Protein AF-A0A1M2Z0S4-F1 (afdb_monomer_lite)

Radius of gyration: 17.44 Å; chains: 1; bounding box: 43×38×43 Å

Foldseek 3Di:
DDDDPPDDADDDDDDDDPVCVVVVCVVLVQWDKDWDDPVNDDDPDDDPPDDTDTDTHGDPPDDDDPDADEAEPLNVLVVLVVQCVPPNPVSSLVCLVVDPDLCHEYEPCLVPGPPPPGDDDDPVSVVSVVVSSVVSVRRYDYDDDDDPDD

Structure (mmCIF, N/CA/C/O backbone):
data_AF-A0A1M2Z0S4-F1
#
_entry.id   AF-A0A1M2Z0S4-F1
#
loop_
_atom_site.group_PDB
_atom_site.id
_atom_site.type_symbol
_atom_site.label_atom_id
_atom_site.label_alt_id
_atom_site.label_comp_id
_atom_site.label_asym_id
_atom_site.label_entity_id
_atom_site.label_seq_id
_atom_site.pdbx_PDB_ins_code
_atom_site.Cartn_x
_atom_site.Cartn_y
_atom_site.Cartn_z
_atom_site.occupancy
_atom_site.B_iso_or_equiv
_atom_site.auth_seq_id
_atom_site.auth_comp_id
_atom_site.auth_asym_id
_atom_site.auth_atom_id
_atom_site.pdbx_PDB_model_num
ATOM 1 N N . MET A 1 1 ? 8.603 8.098 -1.804 1.00 68.31 1 MET A N 1
ATOM 2 C CA . MET A 1 1 ? 9.489 7.035 -1.290 1.00 68.31 1 MET A CA 1
ATOM 3 C C . MET A 1 1 ? 10.843 7.690 -1.049 1.00 68.31 1 MET A C 1
ATOM 5 O O . MET A 1 1 ? 11.152 8.659 -1.729 1.00 68.31 1 MET A O 1
ATOM 9 N N . ARG A 1 2 ? 11.623 7.266 -0.054 1.00 76.94 2 ARG A N 1
ATOM 10 C CA . ARG A 1 2 ? 13.016 7.718 0.083 1.00 76.94 2 ARG A CA 1
ATOM 11 C C . ARG A 1 2 ? 13.893 6.625 -0.513 1.00 76.94 2 ARG A C 1
ATOM 13 O O . ARG A 1 2 ? 13.801 5.488 -0.069 1.00 76.94 2 ARG A O 1
ATOM 20 N N . ARG A 1 3 ? 14.712 6.942 -1.522 1.00 81.31 3 ARG A N 1
ATOM 21 C CA . ARG A 1 3 ? 15.688 5.972 -2.038 1.00 81.31 3 ARG A CA 1
ATOM 22 C C . ARG A 1 3 ? 16.825 5.823 -1.033 1.00 81.31 3 ARG A C 1
ATOM 24 O O . ARG A 1 3 ? 17.492 6.804 -0.712 1.00 81.31 3 ARG A O 1
ATOM 31 N N . GLU A 1 4 ? 17.045 4.598 -0.576 1.00 86.06 4 GLU A N 1
ATOM 32 C CA . GLU A 1 4 ? 18.113 4.239 0.351 1.00 86.06 4 GLU A CA 1
ATOM 33 C C . GLU A 1 4 ? 18.925 3.068 -0.230 1.00 86.06 4 GLU A C 1
ATOM 35 O O . GLU A 1 4 ? 18.342 2.045 -0.595 1.00 86.06 4 GLU A O 1
ATOM 40 N N . PRO A 1 5 ? 20.255 3.204 -0.394 1.00 85.06 5 PRO A N 1
ATOM 41 C CA . PRO A 1 5 ? 21.074 2.140 -0.965 1.00 85.06 5 PRO A CA 1
ATOM 42 C C . PRO A 1 5 ? 21.007 0.850 -0.140 1.00 85.06 5 PRO A C 1
ATOM 44 O O . PRO A 1 5 ? 21.293 0.860 1.052 1.00 85.06 5 PRO A O 1
ATOM 47 N N . GLY A 1 6 ? 20.682 -0.267 -0.794 1.00 84.62 6 GLY A N 1
ATOM 48 C CA . GLY A 1 6 ? 20.595 -1.584 -0.154 1.00 84.62 6 GLY A CA 1
ATOM 49 C C . GLY A 1 6 ? 19.263 -1.877 0.540 1.00 84.62 6 GLY A C 1
ATOM 50 O O . GLY A 1 6 ? 19.078 -3.002 0.994 1.00 84.62 6 GLY A O 1
ATOM 51 N N . ALA A 1 7 ? 18.336 -0.915 0.590 1.00 87.50 7 ALA A N 1
ATOM 52 C CA . ALA A 1 7 ? 16.967 -1.171 1.018 1.00 87.50 7 ALA A CA 1
ATOM 53 C C . ALA A 1 7 ? 16.178 -1.882 -0.093 1.00 87.50 7 ALA A C 1
ATOM 55 O O . ALA A 1 7 ? 16.351 -1.591 -1.281 1.00 87.50 7 ALA A O 1
ATOM 56 N N . CYS A 1 8 ? 15.286 -2.786 0.300 1.00 87.94 8 CYS A N 1
ATOM 57 C CA . CYS A 1 8 ? 14.326 -3.440 -0.580 1.00 87.94 8 CYS A CA 1
ATOM 58 C C . CYS A 1 8 ? 12.899 -3.188 -0.077 1.00 87.94 8 CYS A C 1
ATOM 60 O O . CYS A 1 8 ? 12.696 -2.736 1.045 1.00 87.94 8 CYS A O 1
ATOM 62 N N . CYS A 1 9 ? 11.911 -3.423 -0.937 1.00 86.31 9 CYS A N 1
ATOM 63 C CA . CYS A 1 9 ? 10.501 -3.330 -0.584 1.00 86.31 9 CYS A CA 1
ATOM 64 C C . CYS A 1 9 ? 9.775 -4.520 -1.207 1.00 86.31 9 CYS A C 1
ATOM 66 O O . CYS A 1 9 ? 9.882 -4.745 -2.416 1.00 86.31 9 CYS A O 1
ATOM 68 N N . ASP A 1 10 ? 9.057 -5.278 -0.379 1.00 88.94 10 ASP A N 1
ATOM 69 C CA . ASP A 1 10 ? 8.173 -6.336 -0.851 1.00 88.94 10 ASP A CA 1
ATOM 70 C C . ASP A 1 10 ? 7.039 -5.728 -1.686 1.00 88.94 10 ASP A C 1
ATOM 72 O O . ASP A 1 10 ? 6.422 -4.727 -1.318 1.00 88.94 10 ASP A O 1
ATOM 76 N N . GLY A 1 11 ? 6.742 -6.345 -2.827 1.00 88.00 11 GLY A N 1
ATOM 77 C CA . GLY A 1 11 ? 5.716 -5.844 -3.727 1.00 88.00 11 GLY A CA 1
ATOM 78 C C . GLY A 1 11 ? 5.153 -6.913 -4.646 1.00 88.00 11 GLY A C 1
ATOM 79 O O . GLY A 1 11 ? 5.575 -8.070 -4.651 1.00 88.00 11 GLY A O 1
ATOM 80 N N . VAL A 1 12 ? 4.184 -6.496 -5.458 1.00 89.81 12 VAL A N 1
ATOM 81 C CA . VAL A 1 12 ? 3.529 -7.353 -6.446 1.00 89.81 12 VAL A CA 1
ATOM 82 C C . VAL A 1 12 ? 3.702 -6.742 -7.826 1.00 89.81 12 VAL A C 1
ATOM 84 O O . VAL A 1 12 ? 3.327 -5.593 -8.061 1.00 89.81 12 VAL A O 1
ATOM 87 N N . LEU A 1 13 ? 4.219 -7.536 -8.763 1.00 89.12 13 LEU A N 1
ATOM 88 C CA . LEU A 1 13 ? 4.205 -7.176 -10.173 1.00 89.12 13 LEU A CA 1
ATOM 89 C C . LEU A 1 13 ? 2.849 -7.534 -10.782 1.00 89.12 13 LEU A C 1
ATOM 91 O O . LEU A 1 13 ? 2.452 -8.700 -10.808 1.00 89.12 13 LEU A O 1
ATOM 95 N N . ILE A 1 14 ? 2.167 -6.528 -11.320 1.00 90.00 14 ILE A N 1
ATOM 96 C CA . ILE A 1 14 ? 0.922 -6.703 -12.065 1.00 90.00 14 ILE A CA 1
ATOM 97 C C . ILE A 1 14 ? 1.237 -6.632 -13.556 1.00 90.00 14 ILE A C 1
ATOM 99 O O . ILE A 1 14 ? 1.695 -5.607 -14.055 1.00 90.00 14 ILE A O 1
ATOM 103 N N . LEU A 1 15 ? 0.981 -7.732 -14.265 1.00 89.88 15 LEU A N 1
ATOM 104 C CA . LEU A 1 15 ? 1.102 -7.787 -15.717 1.00 89.88 15 LEU A CA 1
ATOM 105 C C . LEU A 1 15 ? -0.210 -7.344 -16.356 1.00 89.88 15 LEU A C 1
ATOM 107 O O . LEU A 1 15 ? -1.270 -7.898 -16.064 1.00 89.88 15 LEU A O 1
ATOM 111 N N . ASP A 1 16 ? -0.121 -6.372 -17.254 1.00 91.81 16 ASP A N 1
ATOM 112 C CA . ASP A 1 16 ? -1.257 -5.873 -18.018 1.00 91.81 16 ASP A CA 1
ATOM 113 C C . ASP A 1 16 ? -0.818 -5.468 -19.435 1.00 91.81 16 ASP A C 1
ATOM 115 O O . ASP A 1 16 ? 0.367 -5.470 -19.779 1.00 91.81 16 ASP A O 1
ATOM 119 N N . ARG A 1 17 ? -1.784 -5.143 -20.290 1.00 91.31 17 ARG A N 1
ATOM 120 C CA . ARG A 1 17 ? -1.550 -4.690 -21.659 1.00 91.31 17 ARG A CA 1
ATOM 121 C C . ARG A 1 17 ? -1.053 -3.246 -21.654 1.00 91.31 17 ARG A C 1
ATOM 123 O O . ARG A 1 17 ? -1.624 -2.392 -20.982 1.00 91.31 17 ARG A O 1
ATOM 130 N N . ALA A 1 18 ? -0.056 -2.950 -22.488 1.00 91.69 18 ALA A N 1
ATOM 131 C CA . ALA A 1 18 ? 0.529 -1.609 -22.602 1.00 91.69 18 ALA A CA 1
ATOM 132 C C . ALA A 1 18 ? -0.503 -0.505 -22.919 1.00 91.69 18 ALA A C 1
ATOM 134 O O . ALA A 1 18 ? -0.331 0.639 -22.511 1.00 91.69 18 ALA A O 1
ATOM 135 N N . GLU A 1 19 ? -1.604 -0.839 -23.599 1.00 94.50 19 GLU A N 1
ATOM 136 C CA . GLU A 1 19 ? -2.709 0.091 -23.880 1.00 94.50 19 GLU A CA 1
ATOM 137 C C . GLU A 1 19 ? -3.431 0.599 -22.619 1.00 94.50 19 GLU A C 1
ATOM 139 O O . GLU A 1 19 ? -3.963 1.708 -22.623 1.00 94.50 19 GLU A O 1
ATOM 144 N N . ASN A 1 20 ? -3.411 -0.165 -21.521 1.00 94.31 20 ASN A N 1
ATOM 145 C CA . ASN A 1 20 ? -4.040 0.229 -20.260 1.00 94.31 20 ASN A CA 1
ATOM 146 C C . ASN A 1 20 ? -3.183 1.230 -19.472 1.00 94.31 20 ASN A C 1
ATOM 148 O O . ASN A 1 20 ? -3.686 1.861 -18.539 1.00 94.31 20 ASN A O 1
ATOM 152 N N . LEU A 1 21 ? -1.918 1.424 -19.854 1.00 92.81 21 LEU A N 1
ATOM 153 C CA . LEU A 1 21 ? -0.957 2.239 -19.116 1.00 92.81 21 LEU A CA 1
ATOM 154 C C . LEU A 1 21 ? -1.410 3.699 -18.962 1.00 92.81 21 LEU A C 1
ATOM 156 O O . LEU A 1 21 ? -1.281 4.267 -17.883 1.00 92.81 21 LEU A O 1
ATOM 160 N N . ALA A 1 22 ? -2.048 4.274 -19.986 1.00 94.38 22 ALA A N 1
ATOM 161 C CA . ALA A 1 22 ? -2.609 5.625 -19.912 1.00 94.38 22 ALA A CA 1
ATOM 162 C C . ALA A 1 22 ? -3.723 5.749 -18.851 1.00 94.38 22 ALA A C 1
ATOM 164 O O . ALA A 1 22 ? -3.892 6.804 -18.242 1.00 94.38 22 ALA A O 1
ATOM 165 N N . SER A 1 23 ? -4.478 4.671 -18.602 1.00 94.19 23 SER A N 1
ATOM 166 C CA . SER A 1 23 ? -5.501 4.651 -17.547 1.00 94.19 23 SER A CA 1
ATOM 167 C C . SER A 1 23 ? -4.882 4.587 -16.148 1.00 94.19 23 SER A C 1
ATOM 169 O O . SER A 1 23 ? -5.402 5.204 -15.219 1.00 94.19 23 SER A O 1
ATOM 171 N N . VAL A 1 24 ? -3.747 3.892 -16.008 1.00 93.62 24 VAL A N 1
ATOM 172 C CA . VAL A 1 24 ? -2.966 3.867 -14.767 1.00 93.62 24 VAL A CA 1
ATOM 173 C C . VAL A 1 24 ? -2.357 5.243 -14.517 1.00 93.62 24 VAL A C 1
ATOM 175 O O . VAL A 1 24 ? -2.549 5.778 -13.434 1.00 93.62 24 VAL A O 1
ATOM 178 N N . ASP A 1 25 ? -1.753 5.878 -15.527 1.00 94.38 25 ASP A N 1
ATOM 179 C CA . ASP A 1 25 ? -1.236 7.251 -15.421 1.00 94.38 25 ASP A CA 1
ATOM 180 C C . ASP A 1 25 ? -2.315 8.240 -14.954 1.00 94.38 25 ASP A C 1
ATOM 182 O O . ASP A 1 25 ? -2.069 9.068 -14.081 1.00 94.38 25 ASP A O 1
ATOM 186 N N . ALA A 1 26 ? -3.531 8.139 -15.501 1.00 93.50 26 ALA A N 1
ATOM 187 C CA . ALA A 1 26 ? -4.644 8.999 -15.106 1.00 93.50 26 ALA A CA 1
ATOM 188 C C . ALA A 1 26 ? -5.086 8.765 -13.651 1.00 93.50 26 ALA A C 1
ATOM 190 O O . ALA A 1 26 ? -5.435 9.717 -12.952 1.00 93.50 26 ALA A O 1
ATOM 191 N N . ARG A 1 27 ? -5.068 7.510 -13.183 1.00 90.81 27 ARG A N 1
ATOM 192 C CA . ARG A 1 27 ? -5.382 7.159 -11.790 1.00 90.81 27 ARG A CA 1
ATOM 193 C C . ARG A 1 27 ? -4.292 7.633 -10.827 1.00 90.81 27 ARG A C 1
ATOM 195 O O . ARG A 1 27 ? -4.609 8.126 -9.750 1.00 90.81 27 ARG A O 1
ATOM 202 N N . GLU A 1 28 ? -3.035 7.513 -11.236 1.00 93.00 28 GLU A N 1
ATOM 203 C CA . GLU A 1 28 ? -1.844 7.842 -10.451 1.00 93.00 28 GLU A CA 1
ATOM 204 C C . GLU A 1 28 ? -1.321 9.258 -10.755 1.00 93.00 28 GLU A C 1
ATOM 206 O O . GLU A 1 28 ? -0.135 9.527 -10.611 1.00 93.00 28 GLU A O 1
ATOM 211 N N . ALA A 1 29 ? -2.183 10.198 -11.160 1.00 90.00 29 ALA A N 1
ATOM 212 C CA . ALA A 1 29 ? -1.780 11.513 -11.682 1.00 90.00 29 ALA A CA 1
ATOM 213 C C . ALA A 1 29 ? -0.950 12.388 -10.714 1.00 90.00 29 ALA A C 1
ATOM 215 O O . ALA A 1 29 ? -0.383 13.399 -11.128 1.00 90.00 29 ALA A O 1
ATOM 216 N N . ARG A 1 30 ? -0.894 12.032 -9.421 1.00 90.00 30 ARG A N 1
ATOM 217 C CA . ARG A 1 30 ? -0.038 12.686 -8.412 1.00 90.00 30 ARG A CA 1
ATOM 218 C C . ARG A 1 30 ? 1.320 11.997 -8.206 1.00 90.00 30 ARG A C 1
ATOM 220 O O . ARG A 1 30 ? 2.075 12.374 -7.311 1.00 90.00 30 ARG A O 1
ATOM 227 N N . TYR A 1 31 ? 1.616 10.985 -9.009 1.00 92.81 31 TYR A N 1
ATOM 228 C CA . TYR A 1 31 ? 2.820 10.173 -8.954 1.00 92.81 31 TYR A CA 1
ATOM 229 C C . TYR A 1 31 ? 3.551 10.242 -10.296 1.00 92.81 31 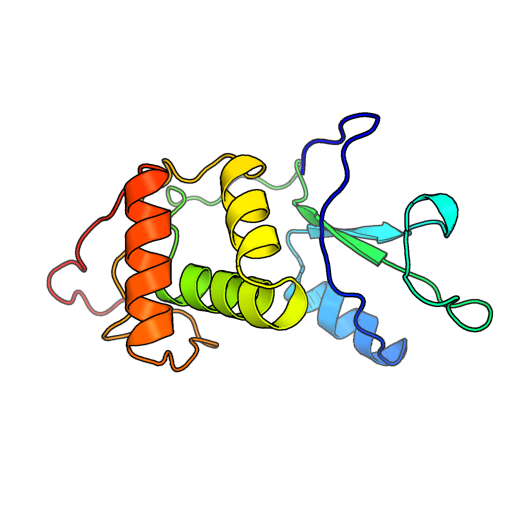TYR A C 1
ATOM 231 O O . TYR A 1 31 ? 2.952 10.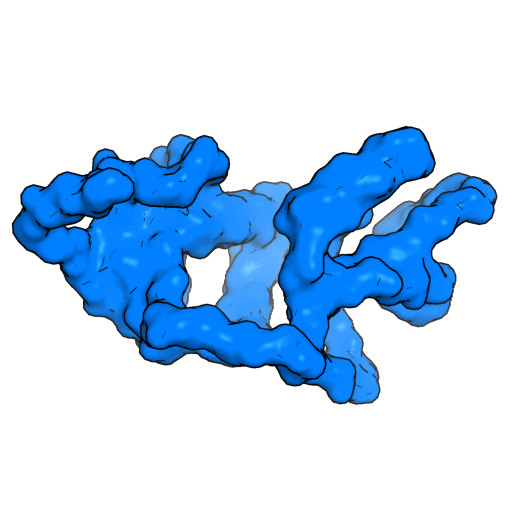373 -11.363 1.00 92.81 31 TYR A O 1
ATOM 239 N N . ARG A 1 32 ? 4.873 10.109 -10.247 1.00 93.19 32 ARG A N 1
ATOM 240 C CA . ARG A 1 32 ? 5.732 9.955 -11.417 1.00 93.19 32 ARG A CA 1
ATOM 241 C C . ARG A 1 32 ? 5.856 8.486 -11.759 1.00 93.19 32 ARG A C 1
ATOM 243 O O . ARG A 1 32 ? 6.219 7.682 -10.903 1.00 93.19 32 ARG A O 1
ATOM 250 N N . ARG A 1 33 ? 5.626 8.149 -13.027 1.00 94.88 33 ARG A N 1
ATOM 251 C CA . ARG A 1 33 ? 5.947 6.824 -13.555 1.00 94.88 33 ARG A CA 1
ATOM 252 C C . ARG A 1 33 ? 7.451 6.716 -13.785 1.00 94.88 33 ARG A C 1
ATOM 254 O O . ARG A 1 33 ? 7.994 7.390 -14.660 1.00 94.88 33 ARG A O 1
ATOM 261 N N . ILE A 1 34 ? 8.104 5.845 -13.031 1.00 93.06 34 ILE A N 1
ATOM 262 C CA . ILE A 1 34 ? 9.542 5.598 -13.107 1.00 93.06 34 ILE A CA 1
ATOM 263 C C . ILE A 1 34 ? 9.773 4.234 -13.768 1.00 93.06 34 ILE A C 1
ATOM 265 O O . ILE A 1 34 ? 9.214 3.244 -13.290 1.00 93.06 34 ILE A O 1
ATOM 269 N N . PRO A 1 35 ? 10.547 4.150 -14.867 1.00 93.69 35 PRO A N 1
ATOM 270 C CA . PRO A 1 35 ? 10.948 2.864 -15.425 1.00 93.69 35 PRO A CA 1
ATOM 271 C C . PRO A 1 35 ? 11.916 2.157 -14.474 1.00 93.69 35 PRO A C 1
ATOM 273 O O . PRO A 1 35 ? 12.795 2.800 -13.901 1.00 93.69 35 PRO A O 1
ATOM 276 N N . LEU A 1 36 ? 11.757 0.845 -14.338 1.00 90.62 36 LEU A N 1
ATOM 277 C CA . LEU A 1 36 ? 12.655 -0.013 -13.571 1.00 90.62 36 LEU A CA 1
ATOM 278 C C . LEU A 1 36 ? 13.468 -0.894 -14.515 1.00 90.62 36 LEU A C 1
ATOM 280 O O . LEU A 1 36 ? 12.950 -1.392 -15.516 1.00 90.62 36 LEU A O 1
ATOM 284 N N . SER A 1 37 ? 14.742 -1.076 -14.186 1.00 88.44 37 SER A N 1
ATOM 285 C CA . SER A 1 37 ? 15.605 -2.065 -14.829 1.00 88.44 37 SER A CA 1
ATOM 286 C C . SER A 1 37 ? 15.462 -3.441 -14.173 1.00 88.44 37 SER A C 1
ATOM 288 O O . SER A 1 37 ? 15.096 -3.542 -13.003 1.00 88.44 37 SER A O 1
ATOM 290 N N . ASP A 1 38 ? 15.828 -4.505 -14.890 1.00 84.12 38 ASP A N 1
ATOM 291 C CA . ASP A 1 38 ? 15.818 -5.874 -14.348 1.00 84.12 38 ASP A CA 1
ATOM 292 C C . ASP A 1 38 ? 16.707 -6.032 -13.102 1.00 84.12 38 ASP A C 1
ATOM 294 O O . ASP A 1 38 ? 16.462 -6.900 -12.275 1.00 84.12 38 ASP A O 1
ATOM 298 N N . ALA A 1 39 ? 17.731 -5.187 -12.944 1.00 85.69 39 ALA A N 1
ATOM 299 C CA . ALA A 1 39 ? 18.612 -5.194 -11.776 1.00 85.69 39 ALA A CA 1
ATOM 300 C C . ALA A 1 39 ? 17.973 -4.568 -10.521 1.00 85.69 39 ALA A C 1
ATOM 302 O O . ALA A 1 39 ? 18.477 -4.773 -9.420 1.00 85.69 39 ALA A O 1
ATOM 303 N N . GLU A 1 40 ? 16.892 -3.797 -10.675 1.00 88.12 40 GLU A N 1
ATOM 304 C CA . GLU A 1 40 ? 16.123 -3.199 -9.572 1.00 88.12 40 GLU A CA 1
ATOM 305 C C . GLU A 1 40 ? 14.983 -4.115 -9.094 1.00 88.12 40 GLU A C 1
ATOM 307 O O . GLU A 1 40 ? 14.225 -3.739 -8.201 1.00 88.12 40 GLU A O 1
ATOM 312 N N . LEU A 1 41 ? 14.841 -5.301 -9.692 1.00 88.06 41 LEU A N 1
ATOM 313 C CA . LEU A 1 41 ? 13.743 -6.224 -9.444 1.00 88.06 41 LEU A CA 1
ATOM 314 C C . LEU A 1 41 ? 14.268 -7.614 -9.085 1.00 88.06 41 LEU A C 1
ATOM 316 O O . LEU A 1 41 ? 15.067 -8.204 -9.809 1.00 88.06 41 LEU A O 1
ATOM 320 N N . GLU A 1 42 ? 13.754 -8.179 -7.997 1.00 87.69 42 GLU A N 1
ATOM 321 C CA . GLU A 1 42 ? 14.017 -9.563 -7.613 1.00 87.69 42 GLU A CA 1
ATOM 322 C C . GLU A 1 42 ? 12.729 -10.378 -7.740 1.00 87.69 42 GLU A C 1
ATOM 324 O O . GLU A 1 42 ? 11.708 -10.058 -7.131 1.00 87.69 42 GLU A O 1
ATOM 329 N N . PHE A 1 43 ? 12.767 -11.445 -8.543 1.00 82.06 43 PHE A N 1
ATOM 330 C CA . PHE A 1 43 ? 11.626 -12.334 -8.737 1.00 82.06 43 PHE A CA 1
ATOM 331 C C . PHE A 1 43 ? 11.990 -13.784 -8.414 1.00 82.06 43 PHE A C 1
ATOM 333 O O . PHE A 1 43 ? 13.040 -14.262 -8.848 1.00 82.06 43 PHE A O 1
ATOM 340 N N . PRO A 1 44 ? 11.077 -14.553 -7.789 1.00 77.62 44 PRO A N 1
ATOM 341 C CA . PRO A 1 44 ? 11.249 -15.997 -7.617 1.00 77.62 44 PRO A CA 1
ATOM 342 C C . PRO A 1 44 ? 11.342 -16.762 -8.947 1.00 77.62 44 PRO A C 1
ATOM 344 O O . PRO A 1 44 ? 11.782 -17.911 -8.989 1.00 77.62 44 PRO A O 1
ATOM 347 N N . ARG A 1 45 ? 10.881 -16.148 -10.045 1.00 76.25 45 ARG A N 1
ATOM 348 C CA . ARG A 1 45 ? 10.885 -16.708 -11.395 1.00 76.25 45 ARG A CA 1
ATOM 349 C C . ARG A 1 45 ? 11.280 -15.630 -12.395 1.00 76.25 45 ARG A C 1
ATOM 351 O O . ARG A 1 45 ? 10.764 -14.521 -12.327 1.00 76.25 45 ARG A O 1
ATOM 358 N N . ALA A 1 46 ? 12.116 -15.990 -13.367 1.00 71.50 46 ALA A N 1
ATOM 359 C CA . ALA A 1 46 ? 12.443 -15.105 -14.478 1.00 71.50 46 ALA A CA 1
ATOM 360 C C . ALA A 1 46 ? 11.171 -14.651 -15.213 1.00 71.50 46 ALA A C 1
ATOM 362 O O . ALA A 1 46 ? 10.333 -15.479 -15.596 1.00 71.50 46 ALA A O 1
ATOM 363 N N . LEU A 1 47 ? 11.050 -13.341 -15.425 1.00 70.25 47 LEU A N 1
ATOM 364 C CA . LEU A 1 47 ? 10.089 -12.792 -16.370 1.00 70.25 47 LEU A CA 1
ATOM 365 C C . LEU A 1 47 ? 10.482 -13.239 -17.787 1.00 70.25 47 LEU A C 1
ATOM 367 O O . LEU A 1 47 ? 11.662 -13.381 -18.106 1.00 70.25 47 LEU A O 1
ATOM 371 N N . GLY A 1 48 ? 9.488 -13.525 -18.631 1.00 67.31 48 GLY A N 1
ATOM 372 C CA . GLY A 1 48 ? 9.730 -13.713 -20.066 1.00 67.31 48 GLY A CA 1
ATOM 373 C C . GLY A 1 48 ? 10.279 -12.430 -20.711 1.00 67.31 48 GLY A C 1
ATOM 374 O O . GLY A 1 48 ? 10.268 -11.376 -20.085 1.00 67.31 48 GLY A O 1
ATOM 375 N N . ALA A 1 49 ? 10.759 -12.530 -21.955 1.00 68.12 49 ALA A N 1
ATOM 376 C CA . ALA A 1 49 ? 11.481 -11.454 -22.648 1.00 68.12 49 ALA A CA 1
ATOM 377 C C . ALA A 1 49 ? 10.772 -10.076 -22.655 1.00 68.12 49 ALA A C 1
ATOM 379 O O . ALA A 1 49 ? 9.549 -10.014 -22.786 1.00 68.12 49 ALA A O 1
ATOM 380 N N . ASP A 1 50 ? 11.588 -9.012 -22.572 1.00 72.88 50 ASP A N 1
ATOM 381 C CA . ASP A 1 50 ? 11.313 -7.571 -22.755 1.00 72.88 50 ASP A CA 1
ATOM 382 C C . ASP A 1 50 ? 9.946 -7.063 -22.265 1.00 72.88 50 ASP A C 1
ATOM 384 O O . ASP A 1 50 ? 9.150 -6.496 -23.019 1.00 72.88 50 ASP A O 1
ATOM 388 N N . VAL A 1 51 ? 9.684 -7.211 -20.964 1.00 83.50 51 VAL A N 1
ATOM 389 C CA . VAL A 1 51 ? 8.550 -6.550 -20.303 1.00 83.50 51 VAL A CA 1
ATOM 390 C C . VAL A 1 51 ? 9.022 -5.237 -19.684 1.00 83.50 51 VAL A C 1
ATOM 392 O O . VAL A 1 51 ? 9.765 -5.228 -18.705 1.00 83.50 51 VAL A O 1
ATOM 395 N N . ALA A 1 52 ? 8.558 -4.111 -20.228 1.00 89.88 52 ALA A N 1
ATOM 396 C CA . ALA A 1 52 ? 8.798 -2.813 -19.609 1.00 89.88 52 ALA A CA 1
ATOM 397 C C . ALA A 1 52 ? 8.100 -2.746 -18.241 1.00 89.88 52 ALA A C 1
ATOM 399 O O . ALA A 1 52 ? 6.879 -2.897 -18.155 1.00 89.88 52 ALA A O 1
ATOM 400 N N . THR A 1 53 ? 8.878 -2.504 -17.186 1.00 91.94 53 THR A N 1
ATOM 401 C CA . THR A 1 53 ? 8.380 -2.450 -15.807 1.00 91.94 53 THR A CA 1
ATOM 402 C C . THR A 1 53 ? 8.435 -1.026 -15.273 1.00 91.94 53 THR A C 1
ATOM 404 O O . THR A 1 53 ? 9.362 -0.268 -15.568 1.00 91.94 53 THR A O 1
ATOM 407 N N . TYR A 1 54 ? 7.426 -0.657 -14.486 1.00 93.94 54 TYR A N 1
ATOM 408 C CA . TYR A 1 54 ? 7.284 0.683 -13.935 1.00 93.94 54 TYR A CA 1
ATOM 409 C C . TYR A 1 54 ? 6.850 0.639 -12.473 1.00 93.94 54 TYR A C 1
ATOM 411 O O . TYR A 1 54 ? 6.076 -0.229 -12.075 1.00 93.94 54 TYR A O 1
ATOM 419 N N . VAL A 1 55 ? 7.284 1.639 -11.710 1.00 93.38 55 VAL A N 1
ATOM 420 C CA . VAL A 1 55 ? 6.745 1.973 -10.387 1.00 93.38 55 VAL A CA 1
ATOM 421 C C . VAL A 1 55 ? 6.238 3.411 -10.395 1.00 93.38 55 VAL A C 1
ATOM 423 O O . VAL A 1 55 ? 6.769 4.259 -11.114 1.00 93.38 55 VAL A O 1
ATOM 426 N N . TYR A 1 56 ? 5.199 3.689 -9.613 1.00 93.62 56 TYR A N 1
ATOM 427 C CA . TYR A 1 56 ? 4.681 5.040 -9.424 1.00 93.62 56 TYR A CA 1
ATOM 428 C C . TYR A 1 56 ? 5.171 5.580 -8.085 1.00 93.62 56 TYR A C 1
ATOM 430 O O . TYR A 1 56 ? 4.850 5.044 -7.026 1.00 93.62 56 TYR A O 1
ATOM 438 N N . GLU A 1 57 ? 5.971 6.639 -8.136 1.00 91.62 57 GLU A N 1
ATOM 439 C CA . GLU A 1 57 ? 6.535 7.291 -6.958 1.00 91.62 57 GLU A CA 1
ATOM 440 C C . GLU A 1 57 ? 5.883 8.659 -6.756 1.00 91.62 57 GLU A C 1
ATOM 442 O O . GLU A 1 57 ? 5.684 9.392 -7.720 1.00 91.62 57 GLU A O 1
ATOM 447 N N . ALA A 1 58 ? 5.521 9.000 -5.514 1.00 89.19 58 ALA A N 1
ATOM 448 C CA . ALA A 1 58 ? 4.876 10.277 -5.211 1.00 89.19 58 ALA A CA 1
ATOM 449 C C . ALA A 1 58 ? 5.712 11.438 -5.765 1.00 89.19 58 ALA A C 1
ATOM 451 O O . ALA A 1 58 ? 6.920 11.483 -5.537 1.00 89.19 58 ALA A O 1
ATOM 452 N N . ASP A 1 59 ? 5.075 12.355 -6.493 1.00 88.50 59 ASP A N 1
ATOM 453 C CA . ASP A 1 59 ? 5.770 13.485 -7.101 1.00 88.50 59 ASP A CA 1
ATOM 454 C C . ASP A 1 59 ? 6.099 14.540 -6.023 1.00 88.50 59 ASP A C 1
ATOM 456 O O . ASP A 1 59 ? 5.174 15.167 -5.496 1.00 88.50 59 ASP A O 1
ATOM 460 N N . PRO A 1 60 ? 7.385 14.758 -5.677 1.00 82.50 60 PRO A N 1
ATOM 461 C CA . PRO A 1 60 ? 7.763 15.696 -4.622 1.00 82.50 60 PRO A CA 1
ATOM 462 C C . PRO A 1 60 ? 7.586 17.166 -5.031 1.00 82.50 60 PRO A C 1
ATOM 464 O O . PRO A 1 60 ? 7.584 18.033 -4.160 1.00 82.50 60 PRO A O 1
ATOM 467 N N . ASP A 1 61 ? 7.433 17.451 -6.329 1.00 86.94 61 ASP A N 1
ATOM 468 C CA . ASP A 1 61 ? 7.250 18.813 -6.837 1.00 86.94 61 ASP A CA 1
ATOM 469 C C . ASP A 1 61 ? 5.771 19.232 -6.820 1.00 86.94 61 ASP A C 1
ATOM 471 O O . ASP A 1 61 ? 5.448 20.408 -7.022 1.00 86.94 61 ASP A O 1
ATOM 475 N N . LEU A 1 62 ? 4.851 18.296 -6.558 1.00 85.00 62 LEU A N 1
ATOM 476 C CA . LEU A 1 62 ? 3.452 18.634 -6.336 1.00 85.00 62 LEU A CA 1
ATOM 477 C C . LEU A 1 62 ? 3.258 19.220 -4.934 1.00 85.00 62 LEU A C 1
ATOM 479 O O . LEU A 1 62 ? 3.803 18.706 -3.956 1.00 85.00 62 LEU A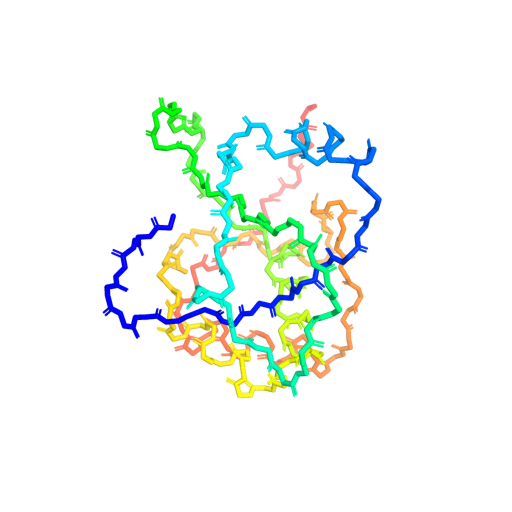 O 1
ATOM 483 N N . PRO A 1 63 ? 2.420 20.264 -4.794 1.00 83.44 63 PRO A N 1
ATOM 484 C CA . PRO A 1 63 ? 2.119 20.811 -3.484 1.00 83.44 63 PRO A CA 1
ATOM 485 C C . PRO A 1 63 ? 1.461 19.737 -2.603 1.00 83.44 63 PRO A C 1
ATOM 487 O O . PRO A 1 63 ? 0.699 18.900 -3.114 1.00 83.44 63 PRO A O 1
ATOM 490 N N . PRO A 1 64 ? 1.705 19.766 -1.280 1.00 78.81 64 PRO A N 1
ATOM 491 C CA . PRO A 1 64 ? 1.016 18.882 -0.352 1.00 78.81 64 PRO A CA 1
ATOM 492 C C . PRO A 1 64 ? -0.502 19.066 -0.468 1.00 78.81 64 PRO A C 1
ATOM 494 O O . PRO A 1 64 ? -0.996 20.121 -0.886 1.00 78.81 64 PRO A O 1
ATOM 497 N N . HIS A 1 65 ? -1.256 18.027 -0.104 1.00 79.19 65 HIS A N 1
ATOM 498 C CA . HIS A 1 65 ? -2.704 18.175 0.011 1.00 79.19 65 HIS A CA 1
ATOM 499 C C . HIS A 1 65 ? -3.039 19.286 1.015 1.00 79.19 65 HIS A C 1
ATOM 501 O O . HIS A 1 65 ? -2.310 19.523 1.975 1.00 79.19 65 HIS A O 1
ATOM 507 N N . ARG A 1 66 ? -4.140 20.001 0.753 1.00 80.94 66 ARG A N 1
ATOM 508 C CA . ARG A 1 66 ? -4.594 21.113 1.605 1.00 80.94 66 ARG A CA 1
ATOM 509 C C . ARG A 1 66 ? -5.020 20.646 2.993 1.00 80.94 66 ARG A C 1
ATOM 511 O O . ARG A 1 66 ? -4.935 21.414 3.945 1.00 80.94 66 ARG A O 1
ATOM 518 N N . GLU A 1 67 ? -5.517 19.421 3.073 1.00 82.94 67 GLU A N 1
ATOM 519 C CA . GLU A 1 67 ? -5.947 18.794 4.312 1.00 82.94 67 GLU A CA 1
ATOM 520 C C . GLU A 1 67 ? -4.777 18.035 4.947 1.00 82.94 67 GLU A C 1
ATOM 522 O O . GLU A 1 67 ? -3.932 17.502 4.217 1.00 82.94 67 GLU A O 1
ATOM 527 N N . PRO A 1 68 ? -4.712 17.980 6.289 1.00 83.44 68 PRO A N 1
ATOM 528 C CA . PRO A 1 68 ? -3.761 17.123 6.981 1.00 83.44 68 PRO A CA 1
ATOM 529 C C . PRO A 1 68 ? -3.876 15.668 6.503 1.00 83.44 68 PRO A C 1
ATOM 531 O O . PRO A 1 68 ? -4.981 15.221 6.183 1.00 83.44 68 PRO A O 1
ATOM 534 N N . PRO A 1 69 ? -2.764 14.915 6.464 1.00 87.00 69 PRO A N 1
ATOM 535 C CA . PRO A 1 69 ? -2.811 13.510 6.095 1.00 87.00 69 PRO A CA 1
ATOM 536 C C . PRO A 1 69 ? -3.687 12.733 7.083 1.00 87.00 69 PRO A C 1
ATOM 538 O O . PRO A 1 69 ? -3.630 12.947 8.295 1.00 87.00 69 PRO A O 1
ATOM 541 N N . LEU A 1 70 ? -4.498 11.833 6.537 1.00 92.88 70 LEU A N 1
ATOM 542 C CA . LEU A 1 70 ? -5.390 10.954 7.278 1.00 92.88 70 LEU A CA 1
ATOM 543 C C . LEU A 1 70 ? -5.355 9.575 6.622 1.00 92.88 70 LEU A C 1
ATOM 545 O O . LEU A 1 70 ? -5.547 9.459 5.410 1.00 92.88 70 LEU A O 1
ATOM 549 N N . ILE A 1 71 ? -5.129 8.536 7.418 1.00 95.19 71 ILE A N 1
ATOM 550 C CA . ILE A 1 71 ? -5.222 7.147 6.969 1.00 95.19 71 ILE A CA 1
ATOM 551 C C . ILE A 1 71 ? -6.657 6.673 7.213 1.00 95.19 71 ILE A C 1
ATOM 553 O O . ILE A 1 71 ? -7.192 6.835 8.305 1.00 95.19 71 ILE A O 1
ATOM 557 N N . LEU A 1 72 ? -7.302 6.078 6.212 1.00 96.69 72 LEU A N 1
ATOM 558 C CA . LEU A 1 72 ? -8.553 5.347 6.433 1.00 96.69 72 LEU A CA 1
ATOM 559 C C . LEU A 1 72 ? -8.203 3.936 6.910 1.00 96.69 72 LEU A C 1
ATOM 561 O O . LEU A 1 72 ? -7.410 3.258 6.253 1.00 96.69 72 LEU A O 1
ATOM 565 N N . GLN A 1 73 ? -8.790 3.468 8.012 1.00 97.88 73 GLN A N 1
ATOM 566 C CA . GLN A 1 73 ? -8.591 2.092 8.474 1.00 97.88 73 GLN A CA 1
ATOM 567 C C . GLN A 1 73 ? -8.994 1.095 7.384 1.00 97.88 73 GLN A C 1
ATOM 569 O O . GLN A 1 73 ? -8.263 0.150 7.128 1.00 97.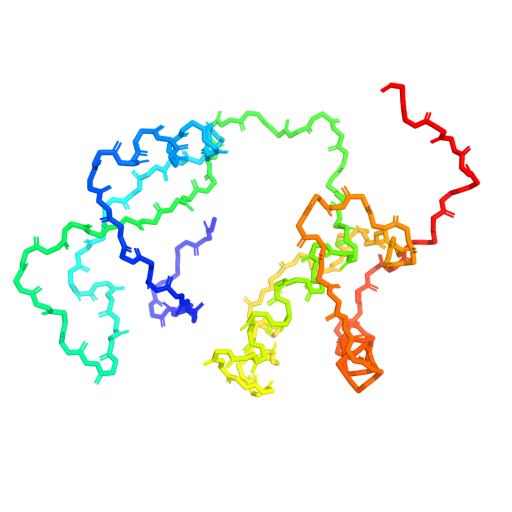88 73 GLN A O 1
ATOM 574 N N . SER A 1 74 ? -10.086 1.351 6.667 1.00 98.00 74 SER A N 1
ATOM 575 C CA . SER A 1 74 ? -10.554 0.526 5.551 1.00 98.00 74 SER A CA 1
ATOM 576 C C . SER A 1 74 ? -9.575 0.458 4.370 1.00 98.00 74 SER A C 1
ATOM 578 O O . SER A 1 74 ? -9.552 -0.537 3.642 1.00 98.00 74 SER A O 1
ATOM 580 N N . TYR A 1 75 ? -8.748 1.492 4.180 1.00 97.12 75 TYR A N 1
ATOM 581 C CA . TYR A 1 75 ? -7.639 1.472 3.225 1.00 97.12 75 TYR A CA 1
ATOM 582 C C . TYR A 1 75 ? -6.476 0.634 3.756 1.00 97.12 75 TYR A C 1
ATOM 584 O O . TYR A 1 75 ? -5.976 -0.238 3.044 1.00 97.12 75 TYR A O 1
ATOM 592 N N . LEU A 1 76 ? -6.068 0.870 5.007 1.00 97.12 76 LEU A N 1
ATOM 593 C CA . LEU A 1 76 ? -4.971 0.123 5.615 1.00 97.12 76 LEU A CA 1
ATOM 594 C C . LEU A 1 76 ? -5.306 -1.373 5.713 1.00 97.12 76 LEU A C 1
ATOM 596 O O . LEU A 1 76 ? -4.476 -2.191 5.346 1.00 97.12 76 LEU A O 1
ATOM 600 N N . ASP A 1 77 ? -6.538 -1.736 6.072 1.00 98.19 77 ASP A N 1
ATOM 601 C CA . ASP A 1 77 ? -7.040 -3.114 6.091 1.00 98.19 77 ASP A CA 1
ATOM 602 C C . ASP A 1 77 ? -6.881 -3.808 4.728 1.00 98.19 77 ASP A C 1
ATOM 604 O O . ASP A 1 77 ? -6.472 -4.967 4.663 1.00 98.19 77 ASP A O 1
ATOM 608 N N . ALA A 1 78 ? -7.168 -3.103 3.626 1.00 98.00 78 ALA A N 1
ATOM 609 C CA . ALA A 1 78 ? -6.991 -3.640 2.277 1.00 98.00 78 ALA A CA 1
ATOM 610 C C . ALA A 1 78 ? -5.509 -3.887 1.949 1.00 98.00 78 ALA A C 1
ATOM 612 O O . ALA A 1 78 ? -5.166 -4.918 1.366 1.00 98.00 78 ALA A O 1
ATOM 613 N N . VAL A 1 79 ? -4.622 -2.973 2.360 1.00 96.00 79 VAL A N 1
ATOM 614 C CA . VAL A 1 79 ? -3.165 -3.137 2.220 1.00 96.00 79 VAL A CA 1
ATOM 615 C C . VAL A 1 79 ? -2.677 -4.320 3.059 1.00 96.00 79 VAL A C 1
ATOM 617 O O . VAL A 1 79 ? -1.985 -5.197 2.544 1.00 96.00 79 VAL A O 1
ATOM 620 N N . MET A 1 80 ? -3.087 -4.392 4.326 1.00 97.12 80 MET A N 1
ATOM 621 C CA . MET A 1 80 ? -2.697 -5.448 5.261 1.00 97.12 80 MET A CA 1
ATOM 622 C C . MET A 1 80 ? -3.167 -6.827 4.800 1.00 97.12 80 MET A C 1
ATOM 624 O O . MET A 1 80 ? -2.401 -7.788 4.870 1.00 97.12 80 MET A O 1
ATOM 628 N N . GLN A 1 81 ? -4.391 -6.934 4.275 1.00 97.75 81 GLN A N 1
ATOM 629 C CA . GLN A 1 81 ? -4.897 -8.182 3.707 1.00 97.75 81 GLN A CA 1
ATOM 630 C C . GLN A 1 81 ? -4.099 -8.608 2.472 1.00 97.75 81 GLN A C 1
ATOM 632 O O . GLN A 1 81 ? -3.740 -9.780 2.358 1.00 97.75 81 GLN A O 1
ATOM 637 N N . GLY A 1 82 ? -3.749 -7.665 1.591 1.00 95.81 82 GLY A N 1
ATOM 638 C CA . GLY A 1 82 ? -2.866 -7.936 0.456 1.00 95.81 82 GLY A CA 1
ATOM 639 C C . GLY A 1 82 ? -1.505 -8.484 0.897 1.00 95.81 82 GLY A C 1
ATOM 640 O O . GLY A 1 82 ? -1.074 -9.526 0.403 1.00 95.81 82 GLY A O 1
ATOM 641 N N . PHE A 1 83 ? -0.863 -7.840 1.877 1.00 96.25 83 PHE A N 1
ATOM 642 C CA . PHE A 1 83 ? 0.404 -8.313 2.443 1.00 96.25 83 PHE A CA 1
ATOM 643 C C . PHE A 1 83 ? 0.278 -9.696 3.080 1.00 96.25 83 PHE A C 1
ATOM 645 O O . PHE A 1 83 ? 1.105 -10.566 2.813 1.00 96.25 83 PHE A O 1
ATOM 652 N N . LEU A 1 84 ? -0.775 -9.932 3.864 1.00 97.19 84 LEU A N 1
ATOM 653 C CA . LEU A 1 84 ? -1.014 -11.228 4.490 1.00 97.19 84 LEU A CA 1
ATOM 654 C C . LEU A 1 84 ? -1.170 -12.342 3.447 1.00 97.19 84 LEU A C 1
ATOM 656 O O . LEU A 1 84 ? -0.598 -13.418 3.609 1.00 97.19 84 LEU A O 1
ATOM 660 N N . HIS A 1 85 ? -1.933 -12.102 2.378 1.00 96.38 85 HIS A N 1
ATOM 661 C CA . HIS A 1 85 ? -2.193 -13.114 1.349 1.00 96.38 85 HIS A CA 1
ATOM 662 C C . HIS A 1 85 ? -0.972 -13.383 0.463 1.00 96.38 85 HIS A C 1
ATOM 664 O O . HIS A 1 85 ? -0.766 -14.525 0.057 1.00 96.38 85 HIS A O 1
ATOM 670 N N . MET A 1 86 ? -0.163 -12.361 0.173 1.00 94.00 86 MET A N 1
ATOM 671 C CA . MET A 1 8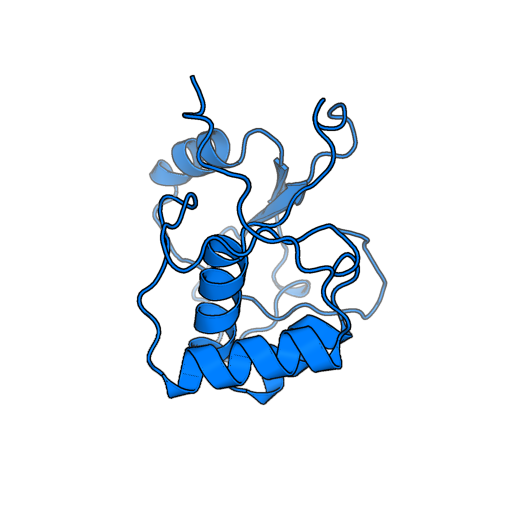6 ? 0.972 -12.475 -0.752 1.00 94.00 86 MET A CA 1
ATOM 672 C C . MET A 1 86 ? 2.295 -12.830 -0.065 1.00 94.00 86 MET A C 1
ATOM 674 O O . MET A 1 86 ? 3.109 -13.548 -0.644 1.00 94.00 86 MET A O 1
ATOM 678 N N . HIS A 1 87 ? 2.504 -12.353 1.163 1.00 93.56 87 HIS A N 1
ATOM 679 C CA . HIS A 1 87 ? 3.778 -12.442 1.884 1.00 93.56 87 HIS A CA 1
ATOM 680 C C . HIS A 1 87 ? 3.648 -13.078 3.283 1.00 93.56 87 HIS A C 1
ATOM 682 O O . HIS A 1 87 ? 4.647 -13.228 3.990 1.00 93.56 87 HIS A O 1
ATOM 688 N N . GLY A 1 88 ? 2.441 -13.492 3.686 1.00 96.06 88 GLY A N 1
ATOM 689 C CA . GLY A 1 88 ? 2.182 -14.088 4.997 1.00 96.06 88 GLY A CA 1
ATOM 690 C C . GLY A 1 88 ? 2.267 -13.085 6.151 1.00 96.06 88 GLY A C 1
ATOM 691 O O . GLY A 1 88 ? 2.490 -11.890 5.959 1.00 96.06 88 GLY A O 1
ATOM 692 N N . GLU A 1 89 ? 2.095 -13.577 7.383 1.00 96.44 89 GLU A N 1
ATOM 693 C CA . GLU A 1 89 ? 2.166 -12.724 8.581 1.00 96.44 89 GLU A CA 1
ATOM 694 C C . GLU A 1 89 ? 3.555 -12.091 8.751 1.00 96.44 89 GLU A C 1
ATOM 696 O O . GLU A 1 89 ? 3.651 -10.936 9.151 1.00 96.44 89 GLU A O 1
ATOM 701 N N . GLU A 1 90 ? 4.624 -12.806 8.392 1.00 95.00 90 GLU A N 1
ATOM 702 C CA . GLU A 1 90 ? 5.991 -12.280 8.472 1.00 95.00 90 GLU A CA 1
ATOM 703 C C . GLU A 1 90 ? 6.188 -11.068 7.551 1.00 95.00 90 GLU A C 1
ATOM 705 O O . GLU A 1 90 ? 6.712 -10.045 7.983 1.00 95.00 90 GLU A O 1
ATOM 710 N N . GLY A 1 91 ? 5.715 -11.141 6.301 1.00 94.31 91 GLY A N 1
ATOM 711 C CA . GLY A 1 91 ? 5.768 -10.002 5.381 1.00 94.31 91 GLY A CA 1
ATOM 712 C C . GLY A 1 91 ? 4.902 -8.831 5.845 1.00 94.31 91 GLY A C 1
ATOM 713 O O . GLY A 1 91 ? 5.329 -7.683 5.773 1.00 94.31 91 GLY A O 1
ATOM 714 N N . LEU A 1 92 ? 3.718 -9.113 6.397 1.00 96.25 92 LEU A N 1
ATOM 715 C CA . LEU A 1 92 ? 2.865 -8.086 6.997 1.00 96.25 92 LEU A CA 1
ATOM 716 C C . LEU A 1 92 ? 3.549 -7.381 8.182 1.00 96.25 92 LEU A C 1
ATOM 718 O O . LEU A 1 92 ? 3.450 -6.164 8.316 1.00 96.25 92 LEU A O 1
ATOM 722 N N . ARG A 1 93 ? 4.256 -8.125 9.038 1.00 95.12 93 ARG A N 1
ATOM 723 C CA . ARG A 1 93 ? 5.004 -7.544 10.162 1.00 95.12 93 ARG A CA 1
ATOM 724 C C . ARG A 1 93 ? 6.189 -6.715 9.683 1.00 95.12 93 ARG A C 1
ATOM 726 O O . ARG A 1 93 ? 6.357 -5.599 10.168 1.00 95.12 93 ARG A O 1
ATOM 733 N N . ARG A 1 94 ? 6.960 -7.202 8.704 1.00 93.62 94 ARG A N 1
ATOM 734 C CA . ARG A 1 94 ? 8.035 -6.411 8.081 1.00 93.62 94 ARG A CA 1
ATOM 735 C C . ARG A 1 94 ? 7.517 -5.102 7.496 1.00 93.62 94 ARG A C 1
ATOM 737 O O . ARG A 1 94 ? 8.117 -4.067 7.755 1.00 93.62 94 ARG A O 1
ATOM 744 N N . PHE A 1 95 ? 6.373 -5.127 6.805 1.00 93.12 95 PHE A N 1
ATOM 745 C CA . PHE A 1 95 ? 5.738 -3.915 6.279 1.00 93.12 95 PHE A CA 1
ATOM 746 C C . PHE A 1 95 ? 5.545 -2.844 7.363 1.00 93.12 95 PHE A C 1
ATOM 748 O O . PHE A 1 95 ? 5.872 -1.685 7.123 1.00 93.12 95 PHE A O 1
ATOM 755 N N . PHE A 1 96 ? 5.087 -3.213 8.562 1.00 93.56 96 PHE A N 1
ATOM 756 C CA . PHE A 1 96 ? 4.930 -2.256 9.664 1.00 93.56 96 PHE A CA 1
ATOM 757 C C . PHE A 1 96 ? 6.255 -1.769 10.257 1.00 93.56 96 PHE A C 1
ATOM 759 O O . PHE A 1 96 ? 6.358 -0.608 10.642 1.00 93.56 96 PHE A O 1
ATOM 766 N N . VAL A 1 97 ? 7.266 -2.636 10.330 1.00 92.44 97 VAL A N 1
ATOM 767 C CA . VAL A 1 97 ? 8.589 -2.287 10.871 1.00 92.44 97 VAL A CA 1
ATOM 768 C C . VAL A 1 97 ? 9.358 -1.351 9.934 1.00 92.44 97 VAL A C 1
ATOM 770 O O . VAL A 1 97 ? 10.063 -0.459 10.399 1.00 92.44 97 VAL A O 1
ATOM 773 N N . GLU A 1 98 ? 9.230 -1.550 8.624 1.00 91.56 98 GLU A N 1
ATOM 774 C CA . GLU A 1 98 ? 10.009 -0.845 7.597 1.00 91.56 98 GLU A CA 1
ATOM 775 C C . GLU A 1 98 ? 9.278 0.374 7.007 1.00 91.56 98 GLU A C 1
ATOM 777 O O . GLU A 1 98 ? 9.862 1.131 6.230 1.00 91.56 98 GLU A O 1
ATOM 782 N N . THR A 1 99 ? 8.015 0.597 7.387 1.00 90.56 99 THR A N 1
ATOM 783 C CA . THR A 1 99 ? 7.217 1.742 6.928 1.00 90.56 99 THR A CA 1
ATOM 784 C C . THR A 1 99 ? 7.078 2.788 8.033 1.00 90.56 99 THR A C 1
ATOM 786 O O . THR A 1 99 ? 6.492 2.549 9.085 1.00 90.56 99 THR A O 1
ATOM 789 N N . GLU A 1 100 ? 7.597 3.986 7.774 1.00 89.50 100 GLU A N 1
ATOM 790 C CA . GLU A 1 100 ? 7.368 5.177 8.601 1.00 89.50 100 GLU A CA 1
ATOM 791 C C . GLU A 1 100 ? 5.964 5.767 8.321 1.00 89.50 100 GLU A C 1
ATOM 793 O O . GLU A 1 100 ? 5.391 5.549 7.250 1.00 89.50 100 GLU A O 1
ATOM 798 N N . GLY A 1 101 ? 5.416 6.572 9.239 1.00 88.94 101 GLY A N 1
ATOM 799 C CA . GLY A 1 101 ? 4.193 7.350 8.994 1.00 88.94 101 GLY A CA 1
ATOM 800 C C . GLY A 1 101 ? 2.929 6.854 9.703 1.00 88.94 101 GLY A C 1
ATOM 801 O O . GLY A 1 101 ? 1.872 7.473 9.545 1.00 88.94 101 GLY A O 1
ATOM 802 N N . PHE A 1 102 ? 3.004 5.778 10.494 1.00 92.00 102 PHE A N 1
ATOM 803 C CA . PHE A 1 102 ? 1.865 5.252 11.267 1.00 92.00 102 PHE A CA 1
ATOM 804 C C . PHE A 1 102 ? 1.442 6.142 12.452 1.00 92.00 102 PHE A C 1
ATOM 806 O O . PHE A 1 102 ? 0.374 5.941 13.034 1.00 92.00 102 PHE A O 1
ATOM 813 N N . GLU A 1 103 ? 2.221 7.174 12.778 1.00 91.00 103 GLU A N 1
ATOM 814 C CA . GLU A 1 103 ? 1.818 8.262 13.672 1.00 91.00 103 GLU A CA 1
ATOM 815 C C . GLU A 1 103 ? 0.740 9.175 13.060 1.00 91.00 103 GLU A C 1
ATOM 817 O O . GLU A 1 103 ? 0.070 9.917 13.787 1.00 91.00 103 GLU A O 1
ATOM 822 N N . THR A 1 104 ? 0.549 9.115 11.735 1.00 93.12 104 THR A N 1
ATOM 823 C CA . THR A 1 104 ? -0.546 9.800 11.039 1.00 93.12 104 THR A CA 1
ATOM 824 C C . THR A 1 104 ? -1.889 9.335 11.611 1.00 93.12 104 THR A C 1
ATOM 826 O O . THR A 1 104 ? -2.097 8.128 11.752 1.00 93.12 104 THR A O 1
ATOM 829 N N . PRO A 1 105 ? -2.833 10.249 11.911 1.00 95.19 105 PRO A N 1
ATOM 830 C CA . PRO A 1 105 ? -4.149 9.859 12.394 1.00 95.19 105 PRO A CA 1
ATOM 831 C C . PRO A 1 105 ? -4.833 8.858 11.455 1.00 95.19 105 PRO A C 1
ATOM 833 O O . PRO A 1 105 ? -4.896 9.065 10.241 1.00 95.19 105 PRO A O 1
ATOM 836 N N . MET A 1 106 ? -5.363 7.783 12.028 1.00 96.19 106 MET A N 1
ATOM 837 C CA . MET A 1 106 ? -6.078 6.719 11.339 1.00 96.19 106 MET A CA 1
ATOM 838 C C . MET A 1 106 ? -7.549 6.725 11.746 1.00 96.19 106 MET A C 1
ATOM 840 O O . MET A 1 106 ? -7.890 6.430 12.891 1.00 96.19 106 MET A O 1
ATOM 844 N N . LEU A 1 107 ? -8.431 7.041 10.802 1.00 97.06 107 LEU A N 1
ATOM 845 C CA . LEU A 1 107 ? -9.875 7.017 10.994 1.00 97.06 107 LEU A CA 1
ATOM 846 C C . LEU A 1 107 ? -10.376 5.574 11.084 1.00 97.06 107 LEU A C 1
ATOM 848 O O . LEU A 1 107 ? -10.241 4.829 10.116 1.00 97.06 107 LEU A O 1
ATOM 852 N N . ILE A 1 108 ? -10.993 5.203 12.210 1.00 96.75 108 ILE A N 1
ATOM 853 C CA . ILE A 1 108 ? -11.578 3.869 12.440 1.00 96.75 108 ILE A CA 1
ATOM 854 C C . ILE A 1 108 ? -12.899 3.734 11.654 1.00 96.75 108 ILE A C 1
ATOM 856 O O . ILE A 1 108 ? -13.996 3.752 12.217 1.00 96.75 108 ILE A O 1
ATOM 860 N N . ASP A 1 109 ? -12.812 3.665 10.326 1.00 96.88 109 ASP A N 1
ATOM 861 C CA . ASP A 1 109 ? -13.960 3.625 9.416 1.00 96.88 109 ASP A CA 1
ATOM 862 C C . ASP A 1 109 ? -14.344 2.208 8.965 1.00 96.88 109 ASP A C 1
ATOM 864 O O . ASP A 1 109 ? -15.280 2.067 8.186 1.00 96.88 109 ASP A O 1
ATOM 868 N N . ARG A 1 110 ? -13.702 1.141 9.471 1.00 96.25 110 ARG A N 1
ATOM 869 C CA . ARG A 1 110 ? -13.959 -0.251 9.037 1.00 96.25 110 ARG A CA 1
ATOM 870 C C . ARG A 1 110 ? -15.444 -0.646 9.056 1.00 96.25 110 ARG A C 1
ATOM 872 O O . ARG A 1 110 ? -15.887 -1.401 8.196 1.00 96.25 110 ARG A O 1
ATOM 879 N N . ALA A 1 111 ? -16.223 -0.140 10.015 1.00 94.94 111 ALA A N 1
ATOM 880 C CA . ALA A 1 111 ? -17.657 -0.433 10.121 1.00 94.94 111 ALA A CA 1
ATOM 881 C C . ALA A 1 111 ? -18.507 0.217 9.010 1.00 94.94 111 ALA A C 1
ATOM 883 O O . ALA A 1 111 ? -19.538 -0.335 8.627 1.00 94.94 111 ALA A O 1
ATOM 884 N N . THR A 1 112 ? -18.070 1.368 8.493 1.00 95.38 112 THR A N 1
ATOM 885 C CA . THR A 1 112 ? -18.735 2.136 7.432 1.00 95.38 112 THR A CA 1
ATOM 886 C C . THR A 1 112 ? -17.651 2.709 6.511 1.00 95.38 112 THR A C 1
ATOM 888 O O . THR A 1 112 ? -17.326 3.895 6.614 1.00 95.38 112 THR A O 1
ATOM 891 N N . PRO A 1 113 ? -17.036 1.867 5.662 1.00 96.19 113 PRO A N 1
ATOM 892 C CA . PRO A 1 113 ? -15.791 2.210 4.989 1.00 96.19 113 PRO A CA 1
ATOM 893 C C . PRO A 1 113 ? -15.980 3.345 3.986 1.00 96.19 113 PRO A C 1
ATOM 895 O O . PRO A 1 113 ? -16.849 3.283 3.114 1.00 96.19 113 PRO A O 1
ATOM 898 N N . ALA A 1 114 ? -15.124 4.361 4.076 1.00 95.50 114 ALA A N 1
ATOM 899 C CA . ALA A 1 114 ? -15.040 5.427 3.085 1.00 95.50 114 ALA A CA 1
ATOM 900 C C . ALA A 1 114 ? -14.158 5.027 1.890 1.00 95.50 114 ALA A C 1
ATOM 902 O O . ALA A 1 114 ? -14.313 5.576 0.797 1.00 95.50 114 ALA A O 1
ATOM 903 N N . TYR A 1 115 ? -13.242 4.066 2.065 1.00 95.69 115 TYR A N 1
ATOM 904 C CA . TYR A 1 115 ? -12.390 3.597 0.979 1.00 95.69 115 TYR A CA 1
ATOM 905 C C . TYR A 1 115 ? -13.206 2.794 -0.059 1.00 95.69 115 TYR A C 1
ATOM 907 O O . TYR A 1 115 ? -13.768 1.751 0.283 1.00 95.69 115 TYR A O 1
ATOM 915 N N . PRO A 1 116 ? -13.246 3.199 -1.348 1.00 93.25 116 PRO A N 1
ATOM 916 C CA . PRO A 1 116 ? -14.118 2.573 -2.354 1.00 93.25 116 PRO A CA 1
ATOM 917 C C . PRO A 1 116 ? -13.830 1.095 -2.642 1.00 93.25 116 PRO A C 1
ATOM 919 O O . PRO A 1 116 ? -14.653 0.412 -3.248 1.00 93.25 116 PRO A O 1
ATOM 922 N N . ARG A 1 117 ? -12.638 0.616 -2.269 1.00 94.25 117 ARG A N 1
ATOM 923 C CA . ARG A 1 117 ? -12.188 -0.771 -2.455 1.00 94.25 117 ARG A CA 1
ATOM 924 C C . ARG A 1 117 ? -11.942 -1.464 -1.115 1.00 94.25 117 ARG A C 1
ATOM 926 O O . ARG A 1 117 ? -11.028 -2.276 -1.008 1.00 94.25 117 ARG A O 1
ATOM 933 N N . ALA A 1 118 ? -12.717 -1.106 -0.094 1.00 96.75 118 ALA A N 1
ATOM 934 C CA . ALA A 1 118 ? -12.664 -1.778 1.193 1.00 96.75 118 ALA A CA 1
ATOM 935 C C . ALA A 1 118 ? -12.901 -3.286 1.038 1.00 96.75 118 ALA A C 1
ATOM 937 O O . ALA A 1 118 ? -13.699 -3.734 0.209 1.00 96.75 118 ALA A O 1
ATOM 938 N N . VAL A 1 119 ? -12.185 -4.059 1.847 1.00 97.81 119 VAL A N 1
ATOM 939 C CA . VAL A 1 119 ? -12.197 -5.519 1.807 1.00 97.81 119 VAL A CA 1
ATOM 940 C C . VAL A 1 119 ? -13.048 -6.094 2.933 1.00 97.81 119 VAL A C 1
ATOM 942 O O . VAL A 1 119 ? -13.190 -5.497 4.000 1.00 97.81 119 VAL A O 1
ATOM 945 N N . ALA A 1 120 ? -13.609 -7.280 2.707 1.00 96.25 120 ALA A N 1
ATOM 946 C CA . ALA A 1 120 ? -14.229 -8.050 3.774 1.00 96.25 120 ALA A CA 1
ATOM 947 C C . ALA A 1 120 ? -13.140 -8.805 4.547 1.00 96.25 120 ALA A C 1
ATOM 949 O O . ALA A 1 120 ? -12.384 -9.580 3.957 1.00 96.25 120 ALA A O 1
ATOM 950 N N . LEU A 1 121 ? -13.086 -8.595 5.861 1.00 97.81 121 LEU A N 1
ATOM 951 C CA . LEU A 1 121 ? -12.166 -9.296 6.751 1.00 97.81 121 LEU A CA 1
ATOM 952 C C . LEU A 1 121 ? -12.889 -10.403 7.512 1.00 97.81 121 LEU A C 1
ATOM 954 O O . LEU A 1 121 ? -14.006 -10.226 8.006 1.00 97.81 121 LEU A O 1
ATOM 958 N N . SER A 1 122 ? -12.220 -11.539 7.669 1.00 98.12 122 SER A N 1
ATOM 959 C CA . SER A 1 122 ? -12.570 -12.504 8.704 1.00 98.12 122 SER A CA 1
ATOM 960 C C . SER A 1 122 ? -12.301 -11.921 10.096 1.00 98.12 122 SER A C 1
ATOM 962 O O . SER A 1 122 ? -11.486 -11.015 10.275 1.00 98.12 122 SER A O 1
ATOM 964 N N . ALA A 1 123 ? -12.944 -12.485 11.122 1.00 97.94 123 ALA A N 1
ATOM 965 C CA . ALA A 1 123 ? -12.693 -12.079 12.507 1.00 97.94 123 ALA A CA 1
ATOM 966 C C . ALA A 1 123 ? -11.220 -12.269 12.921 1.00 97.94 123 ALA A C 1
ATOM 968 O O . ALA A 1 123 ? -10.699 -11.494 13.719 1.00 97.94 123 ALA A O 1
ATOM 969 N N . ALA A 1 124 ? -10.546 -13.282 12.364 1.00 98.00 124 ALA A N 1
ATOM 970 C CA . ALA A 1 124 ? -9.135 -13.540 12.623 1.00 98.00 124 ALA A CA 1
ATOM 971 C C . ALA A 1 124 ? -8.226 -12.484 11.974 1.00 98.00 124 ALA A C 1
ATOM 973 O O . ALA A 1 124 ? -7.304 -12.009 12.631 1.00 98.00 124 ALA A O 1
ATOM 974 N N . GLU A 1 125 ? -8.503 -12.088 10.726 1.00 98.38 125 GLU A N 1
ATOM 975 C CA . GLU A 1 125 ? -7.769 -11.006 10.052 1.00 98.38 125 GLU A CA 1
ATOM 976 C C . GLU A 1 125 ? -7.953 -9.682 10.792 1.00 98.38 125 GLU A C 1
ATOM 978 O O . GLU A 1 125 ? -6.963 -9.050 11.144 1.00 98.38 125 GLU A O 1
ATOM 983 N N . ALA A 1 126 ? -9.194 -9.307 11.121 1.00 98.12 126 ALA A N 1
ATOM 984 C CA . ALA A 1 126 ? -9.467 -8.073 11.857 1.00 98.12 126 ALA A CA 1
ATOM 985 C C . ALA A 1 126 ? -8.720 -8.030 13.202 1.00 98.12 126 ALA A C 1
ATOM 987 O O . ALA A 1 126 ? -8.038 -7.052 13.498 1.00 98.12 126 ALA A O 1
ATOM 988 N N . ALA A 1 127 ? -8.767 -9.117 13.983 1.00 98.19 127 ALA A N 1
ATOM 989 C CA . ALA A 1 127 ? -8.070 -9.182 15.267 1.00 98.19 127 ALA A CA 1
ATOM 990 C C . ALA A 1 127 ? -6.538 -9.198 15.122 1.00 98.19 127 ALA A C 1
ATOM 992 O O . ALA A 1 127 ? -5.826 -8.684 15.983 1.00 98.19 127 ALA A O 1
ATOM 993 N N . LEU A 1 128 ? -5.999 -9.800 14.057 1.00 98.25 128 LEU A N 1
ATOM 994 C CA . LEU A 1 128 ? -4.570 -9.718 13.757 1.00 98.25 128 LEU A CA 1
ATOM 995 C C . LEU A 1 128 ? -4.169 -8.278 13.425 1.00 98.25 128 LEU A C 1
ATOM 997 O O . LEU A 1 128 ? -3.169 -7.799 13.953 1.00 98.25 128 LEU A O 1
ATOM 1001 N N . PHE A 1 129 ? -4.948 -7.597 12.587 1.00 98.00 129 PHE A N 1
ATOM 1002 C CA . PHE A 1 129 ? -4.623 -6.254 12.120 1.00 98.00 129 PHE A CA 1
ATOM 1003 C C . PHE A 1 129 ? -4.703 -5.230 13.246 1.00 98.00 129 PHE A C 1
ATOM 1005 O O . PHE A 1 129 ? -3.792 -4.420 13.395 1.00 98.00 129 PHE A O 1
ATOM 1012 N N . ASP A 1 130 ? -5.724 -5.331 14.096 1.00 97.38 130 ASP A N 1
ATOM 1013 C CA . ASP A 1 130 ? -5.862 -4.469 15.268 1.00 97.38 130 ASP A CA 1
ATOM 1014 C C . ASP A 1 130 ? -4.673 -4.641 16.225 1.00 97.38 130 ASP A C 1
ATOM 1016 O O . ASP A 1 130 ? -4.076 -3.646 16.634 1.00 97.38 130 ASP A O 1
ATOM 1020 N N . ARG A 1 131 ? -4.240 -5.884 16.488 1.00 97.69 131 ARG A N 1
ATOM 1021 C CA . ARG A 1 131 ? -3.045 -6.144 17.310 1.00 97.69 131 ARG A CA 1
ATOM 1022 C C . ARG A 1 131 ? -1.772 -5.554 16.710 1.00 97.69 131 ARG A C 1
ATOM 1024 O O . ARG A 1 131 ? -1.000 -4.944 17.437 1.00 97.69 131 ARG A O 1
ATOM 1031 N N . ILE A 1 132 ? -1.542 -5.712 15.405 1.00 97.12 132 ILE A N 1
ATOM 1032 C CA . ILE A 1 132 ? -0.346 -5.155 14.751 1.00 97.12 132 ILE A CA 1
ATOM 1033 C C . ILE A 1 132 ? -0.354 -3.623 14.831 1.00 97.12 132 ILE A C 1
ATOM 1035 O O . ILE A 1 132 ? 0.673 -3.025 15.153 1.00 97.12 132 ILE A O 1
ATOM 1039 N N . CYS A 1 133 ? -1.507 -2.989 14.604 1.00 95.56 133 CYS A N 1
ATOM 1040 C CA . CYS A 1 133 ? -1.664 -1.544 14.745 1.00 95.56 133 CYS A CA 1
ATOM 1041 C C . CYS A 1 133 ? -1.390 -1.064 16.180 1.00 95.56 133 CYS A C 1
ATOM 1043 O O . CYS A 1 133 ? -0.728 -0.042 16.360 1.00 95.56 133 CYS A O 1
ATOM 1045 N N . GLU A 1 134 ? -1.872 -1.790 17.193 1.00 94.62 134 GLU A N 1
ATOM 1046 C CA . GLU A 1 134 ? -1.594 -1.506 18.608 1.00 94.62 134 GLU A CA 1
ATOM 1047 C C . GLU A 1 134 ? -0.102 -1.655 18.939 1.00 94.62 134 GLU A C 1
ATOM 1049 O O . GLU A 1 134 ? 0.484 -0.758 19.544 1.00 94.62 134 GLU A O 1
ATOM 1054 N N . GLU A 1 135 ? 0.530 -2.748 18.499 1.00 94.50 135 GLU A N 1
ATOM 1055 C CA . GLU A 1 135 ? 1.959 -3.030 18.699 1.00 94.50 135 GLU A CA 1
ATOM 1056 C C . GLU A 1 135 ? 2.864 -1.930 18.114 1.00 94.50 135 GLU A C 1
ATOM 1058 O O . GLU A 1 135 ? 3.905 -1.622 18.694 1.00 94.50 135 GLU A O 1
ATOM 1063 N N . HIS A 1 136 ? 2.453 -1.312 17.002 1.00 92.75 136 HIS A N 1
ATOM 1064 C CA . HIS A 1 136 ? 3.210 -0.265 16.302 1.00 92.75 136 HIS A CA 1
ATOM 1065 C C . HIS A 1 136 ? 2.716 1.159 16.602 1.00 92.75 136 HIS A C 1
ATOM 1067 O O . HIS A 1 136 ? 3.194 2.117 15.998 1.00 92.75 136 HIS A O 1
ATOM 1073 N N . GLY A 1 137 ? 1.778 1.326 17.541 1.00 91.50 137 GLY A N 1
ATOM 1074 C CA . GLY A 1 137 ? 1.347 2.642 18.014 1.00 91.50 137 GLY A CA 1
ATOM 1075 C C . GLY A 1 137 ? 0.577 3.478 16.987 1.00 91.50 137 GLY A C 1
ATOM 1076 O O . GLY A 1 137 ? 0.703 4.702 16.991 1.00 91.50 137 GLY A O 1
ATOM 1077 N N . CYS A 1 138 ? -0.223 2.845 16.122 1.00 93.75 138 CYS A N 1
ATOM 1078 C CA . CYS A 1 138 ? -1.066 3.561 15.160 1.00 93.75 138 CYS A CA 1
ATOM 1079 C C . CYS A 1 138 ? -1.994 4.565 15.864 1.00 93.75 138 CYS A C 1
ATOM 1081 O O . CYS A 1 138 ? -2.715 4.21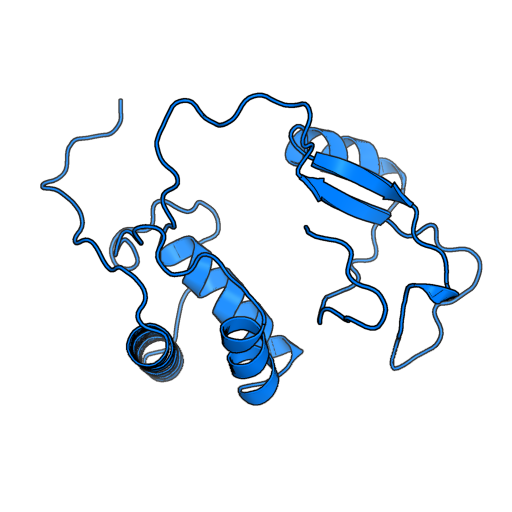8 16.802 1.00 93.75 138 CYS A O 1
ATOM 1083 N N . SER A 1 139 ? -2.018 5.807 15.379 1.00 92.12 139 SER A N 1
ATOM 1084 C CA . SER A 1 139 ? -2.787 6.901 15.987 1.00 92.12 139 SER A CA 1
ATOM 1085 C C . SER A 1 139 ? -4.274 6.817 15.628 1.00 92.12 139 SER A C 1
ATOM 1087 O O . SER A 1 139 ? -4.740 7.435 14.677 1.00 92.12 139 SER A O 1
ATOM 1089 N N . GLN A 1 140 ? -5.046 6.015 16.357 1.00 92.50 140 GLN A N 1
ATOM 1090 C CA . GLN A 1 140 ? -6.452 5.767 16.030 1.00 92.50 140 GLN A CA 1
ATOM 1091 C C . GLN A 1 140 ? -7.373 6.926 16.448 1.00 92.50 140 GLN A C 1
ATOM 1093 O O . GLN A 1 140 ? -7.361 7.362 17.600 1.00 92.50 140 GLN A O 1
ATOM 1098 N N . ILE A 1 141 ? -8.235 7.377 15.531 1.00 94.06 141 ILE A N 1
ATOM 1099 C CA . ILE A 1 141 ? -9.291 8.358 15.801 1.00 94.06 141 ILE A CA 1
ATOM 1100 C C . ILE A 1 141 ? -10.673 7.756 15.505 1.00 94.06 141 ILE A C 1
ATOM 1102 O O . ILE A 1 141 ? -10.884 7.176 14.434 1.00 94.06 141 ILE A O 1
ATOM 1106 N N . PRO A 1 142 ? -11.644 7.873 16.429 1.00 90.12 142 PRO A N 1
ATOM 1107 C CA . PRO A 1 142 ? -12.984 7.365 16.184 1.00 90.12 142 PRO A CA 1
ATOM 1108 C C . PRO A 1 142 ? -13.653 8.156 15.052 1.00 90.12 142 PRO A C 1
ATOM 1110 O O . PRO A 1 142 ? -13.351 9.341 14.864 1.00 90.12 142 PRO A O 1
ATOM 1113 N N . PRO A 1 143 ? -14.598 7.547 14.319 1.00 84.88 143 PRO A N 1
ATOM 1114 C CA . PRO A 1 143 ? -15.409 8.287 13.370 1.00 84.88 143 PRO A CA 1
ATOM 1115 C C . PRO A 1 143 ? -16.155 9.408 14.102 1.00 84.88 143 PRO A C 1
ATOM 1117 O O . PRO A 1 143 ? -16.770 9.188 15.149 1.00 84.88 143 PRO A O 1
ATOM 1120 N N . GLY A 1 144 ? -16.079 10.629 13.566 1.00 75.31 144 GLY A N 1
ATOM 1121 C CA . GLY A 1 144 ? -16.861 11.750 14.083 1.00 75.31 144 GLY A CA 1
ATOM 1122 C C . GLY A 1 144 ? -18.366 11.458 13.992 1.00 75.31 144 GLY A C 1
ATOM 1123 O O . GLY A 1 144 ? -18.778 10.627 13.176 1.00 75.31 144 GLY A O 1
ATOM 1124 N N . PRO A 1 145 ? -19.216 12.131 14.794 1.00 60.03 145 PRO A N 1
ATOM 1125 C CA . PRO A 1 145 ? -20.662 12.049 14.601 1.00 60.03 145 PRO A CA 1
ATOM 1126 C C . PRO A 1 145 ? -20.955 12.418 13.148 1.00 60.03 145 PRO A C 1
ATOM 1128 O O . PRO A 1 145 ? -20.503 13.474 12.713 1.00 60.03 145 PRO A O 1
ATOM 1131 N N . SER A 1 146 ? -21.623 11.524 12.409 1.00 49.22 146 SER A N 1
ATOM 1132 C CA . SER A 1 146 ? -21.801 11.578 10.954 1.00 49.22 146 SER A CA 1
ATOM 1133 C C . SER A 1 146 ? -22.097 12.992 10.450 1.00 49.22 146 SER A C 1
ATOM 1135 O O . SER A 1 146 ? -23.249 13.408 10.364 1.00 49.22 146 SER A O 1
ATOM 1137 N N . SER A 1 147 ? -21.052 13.730 10.081 1.00 38.28 147 SER A N 1
ATOM 1138 C CA . SER A 1 147 ? -21.183 14.846 9.169 1.00 38.28 147 SER A CA 1
ATOM 1139 C C . SER A 1 147 ? -21.067 14.217 7.803 1.00 38.28 147 SER A C 1
ATOM 1141 O O . SER A 1 147 ? -19.997 13.776 7.396 1.00 38.28 147 SER A O 1
ATOM 1143 N N . ILE A 1 148 ? -22.215 14.117 7.150 1.00 38.38 148 ILE A N 1
ATOM 1144 C CA . ILE A 1 148 ? -22.349 13.914 5.716 1.00 38.38 148 ILE A CA 1
ATOM 1145 C C . ILE A 1 148 ? -21.256 14.766 5.048 1.00 38.38 148 ILE A C 1
ATOM 1147 O O . ILE A 1 148 ? -21.273 15.992 5.176 1.00 38.38 148 ILE A O 1
ATOM 1151 N N . LEU A 1 149 ? -20.253 14.122 4.446 1.00 30.80 149 LEU A N 1
ATOM 1152 C CA . LEU A 1 149 ? -19.337 14.810 3.539 1.00 30.80 149 LEU A CA 1
ATOM 1153 C C . LEU A 1 149 ? -20.194 15.305 2.357 1.00 30.80 149 LEU A C 1
ATOM 1155 O O . LEU A 1 149 ? -21.007 14.515 1.865 1.00 30.80 149 LEU A O 1
ATOM 1159 N N . PRO A 1 150 ? -20.109 16.596 1.989 1.00 34.94 150 PRO A N 1
ATOM 1160 C CA . PRO A 1 150 ? -20.966 17.208 0.974 1.00 34.94 150 PRO A CA 1
ATOM 1161 C C . PRO A 1 150 ? -20.763 16.627 -0.429 1.00 34.94 150 PRO A C 1
ATOM 1163 O O . PRO A 1 150 ? -19.655 16.121 -0.718 1.00 34.94 150 PRO A O 1
#

pLDDT: mean 89.02, std 11.88, range [30.8, 98.38]

Secondary structure (DSSP, 8-state):
----TT------PPP--GGGHHHHHHHTTTEEEEEE-GGG---SSPPPS---EEEEEE-TTSPPPSSPP-EEHHHHHHHHHHHHHHHHHHHHHHHHHH---TTS-EE--TTS--STTPPPPPHHHHHHHHHHHHHTT--EEPPPS-----

Sequence (150 aa):
MRREPGACCDGVLILDRAENLASVDAREARYRRIPLSDAELEFPRALGADVATYVYEADPDLPPHREPPLILQSYLDAVMQGFLHMHGEEGLRRFFVETEGFETPMLIDRATPAYPRAVALSAAEAALFDRICEEHGCSQIPPGPSSILP